Protein AF-A0A3D6C8R4-F1 (afdb_monomer)

Mean predicted aligned error: 8.33 Å

Foldseek 3Di:
DDDPPDPDDDAFQRVLQVVCCVQFVFRAQFPDTPDPVRTHHFLQSNVVRQVVVVFWAAQVVQLAWAQKKFKAHADVVRGIHIWGHRHPQKTWGQDGPVPGIDIDGCPPPDTDTIGDDPRDDIPPPDPPDDVVVVVVVVD

Structure (mmCIF, N/CA/C/O backbone):
data_AF-A0A3D6C8R4-F1
#
_entry.id   AF-A0A3D6C8R4-F1
#
loop_
_atom_site.group_PDB
_atom_site.id
_atom_site.type_symbol
_atom_site.label_atom_id
_atom_site.label_alt_id
_atom_site.label_comp_id
_atom_site.label_asym_id
_atom_site.label_entity_id
_atom_site.label_seq_id
_atom_site.pdbx_PDB_ins_code
_atom_site.Cartn_x
_atom_site.Cartn_y
_atom_site.Cartn_z
_atom_site.occupancy
_atom_site.B_iso_or_equiv
_atom_site.auth_seq_id
_atom_site.auth_comp_id
_atom_site.auth_asym_id
_atom_site.auth_atom_id
_atom_site.pdbx_PDB_model_num
ATOM 1 N N . MET A 1 1 ? 15.156 -4.797 -2.260 1.00 52.88 1 MET A N 1
ATOM 2 C CA . MET A 1 1 ? 15.232 -3.922 -1.095 1.00 52.88 1 MET A CA 1
ATOM 3 C C . MET A 1 1 ? 16.229 -4.557 -0.165 1.00 52.88 1 MET A C 1
ATOM 5 O O . MET A 1 1 ? 15.874 -5.504 0.525 1.00 52.88 1 MET A O 1
ATOM 9 N N . ASN A 1 2 ? 17.493 -4.155 -0.255 1.00 38.50 2 ASN A N 1
ATOM 10 C CA . ASN A 1 2 ? 18.525 -4.715 0.607 1.00 38.50 2 ASN A CA 1
ATOM 11 C C . ASN A 1 2 ? 19.492 -3.607 1.023 1.00 38.50 2 A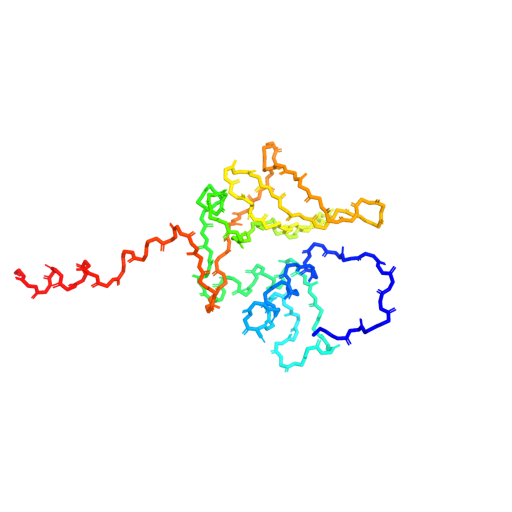SN A C 1
ATOM 13 O O . ASN A 1 2 ? 20.519 -3.397 0.385 1.00 38.50 2 ASN A O 1
ATOM 17 N N . ASP A 1 3 ? 19.114 -2.880 2.071 1.00 45.94 3 ASP A N 1
ATOM 18 C CA . ASP A 1 3 ? 20.048 -2.093 2.867 1.00 45.94 3 ASP A CA 1
ATOM 19 C C . ASP A 1 3 ? 20.123 -2.739 4.254 1.00 45.94 3 ASP A C 1
ATOM 21 O O . ASP A 1 3 ? 19.230 -2.589 5.088 1.00 45.94 3 ASP A O 1
ATOM 25 N N . THR A 1 4 ? 21.179 -3.520 4.479 1.00 41.59 4 THR A N 1
ATOM 26 C CA . THR A 1 4 ? 21.442 -4.208 5.749 1.00 41.59 4 THR A CA 1
ATOM 27 C C . THR A 1 4 ? 21.950 -3.264 6.847 1.00 41.59 4 THR A C 1
ATOM 29 O O . THR A 1 4 ? 22.171 -3.719 7.966 1.00 41.59 4 THR A O 1
ATOM 32 N N . ASN A 1 5 ? 22.141 -1.970 6.553 1.00 40.88 5 ASN A N 1
ATOM 33 C CA . ASN A 1 5 ? 22.672 -0.951 7.466 1.00 40.88 5 ASN A CA 1
ATOM 34 C C . ASN A 1 5 ? 21.671 0.178 7.791 1.00 40.88 5 ASN A C 1
ATOM 36 O O . ASN A 1 5 ? 22.047 1.159 8.443 1.00 40.88 5 ASN A O 1
ATOM 40 N N . TRP A 1 6 ? 20.402 0.067 7.385 1.00 44.69 6 TRP A N 1
ATOM 41 C CA . TRP A 1 6 ? 19.432 1.151 7.557 1.00 44.69 6 TRP A CA 1
ATOM 42 C C . TRP A 1 6 ? 18.861 1.234 8.986 1.00 44.69 6 TRP A C 1
ATOM 44 O O . TRP A 1 6 ? 18.121 0.365 9.442 1.00 44.69 6 TRP A O 1
ATOM 54 N N . GLN A 1 7 ? 19.180 2.322 9.699 1.00 42.25 7 GLN A N 1
ATOM 55 C CA . GLN A 1 7 ? 18.864 2.545 11.126 1.00 42.25 7 GLN A CA 1
ATOM 56 C C . GLN A 1 7 ? 17.573 3.376 11.376 1.00 42.25 7 GLN A C 1
ATOM 58 O O . GLN A 1 7 ? 17.429 4.028 12.415 1.00 42.25 7 GLN A O 1
ATOM 63 N N . GLY A 1 8 ? 16.611 3.315 10.441 1.00 48.03 8 GLY A N 1
ATOM 64 C CA . GLY A 1 8 ? 15.189 3.688 10.602 1.00 48.03 8 GLY A CA 1
ATOM 65 C C . GLY A 1 8 ? 14.773 5.127 10.228 1.00 48.03 8 GLY A C 1
ATOM 66 O O . GLY A 1 8 ? 15.631 5.999 10.110 1.00 48.03 8 GLY A O 1
ATOM 67 N N . PRO A 1 9 ? 13.455 5.438 10.136 1.00 56.38 9 PRO A N 1
ATOM 68 C CA . PRO A 1 9 ? 12.293 4.551 10.019 1.00 56.38 9 PRO A CA 1
ATOM 69 C C . PRO A 1 9 ? 11.853 4.378 8.558 1.00 56.38 9 PRO A C 1
ATOM 71 O O . PRO A 1 9 ? 12.090 5.242 7.725 1.00 56.38 9 PRO A O 1
ATOM 74 N N . TRP A 1 10 ? 11.138 3.296 8.292 1.00 58.94 10 TRP A N 1
ATOM 75 C CA . TRP A 1 10 ? 10.351 3.117 7.080 1.00 58.94 10 TRP A CA 1
ATOM 76 C C . TRP A 1 10 ? 9.423 4.312 6.850 1.00 58.94 10 TRP A C 1
ATOM 78 O O . TRP A 1 10 ? 8.700 4.708 7.776 1.00 58.94 10 TRP A O 1
ATOM 88 N N . ASP A 1 11 ? 9.390 4.859 5.638 1.00 76.69 11 ASP A N 1
ATOM 89 C CA . ASP A 1 11 ? 8.210 5.595 5.202 1.00 76.69 11 ASP A CA 1
ATOM 90 C C . ASP A 1 11 ? 7.068 4.618 4.840 1.00 76.69 11 ASP A C 1
ATOM 92 O O . ASP A 1 11 ? 7.263 3.408 4.687 1.00 76.69 11 ASP A O 1
ATOM 96 N N . CYS A 1 12 ? 5.829 5.113 4.778 1.00 87.31 12 CYS A N 1
ATOM 97 C CA . CYS A 1 12 ? 4.664 4.254 4.549 1.00 87.31 12 CYS A CA 1
ATOM 98 C C . CYS A 1 12 ? 4.716 3.484 3.214 1.00 87.31 12 CYS A C 1
ATOM 100 O O . CYS A 1 12 ? 4.246 2.348 3.152 1.00 87.31 12 CYS A O 1
ATOM 102 N N . ALA A 1 13 ? 5.310 4.067 2.167 1.00 90.06 13 ALA A N 1
ATOM 103 C CA . ALA A 1 13 ? 5.413 3.433 0.857 1.00 90.06 13 ALA A CA 1
ATOM 104 C C . ALA A 1 13 ? 6.531 2.387 0.833 1.00 90.06 13 ALA A C 1
ATOM 106 O O . ALA A 1 13 ? 6.355 1.321 0.237 1.00 90.06 13 ALA A O 1
ATOM 107 N N . GLU A 1 14 ? 7.647 2.652 1.506 1.00 88.44 14 GLU A N 1
ATOM 108 C CA . GLU A 1 14 ? 8.735 1.691 1.681 1.00 88.44 14 GLU A CA 1
ATOM 109 C C . GLU A 1 14 ? 8.254 0.449 2.427 1.00 88.44 14 GLU A C 1
ATOM 111 O O . GLU A 1 14 ? 8.501 -0.664 1.959 1.00 88.44 14 GLU A O 1
ATOM 116 N N . LEU A 1 15 ? 7.516 0.620 3.535 1.00 89.69 15 LEU A N 1
ATOM 117 C CA . LEU A 1 15 ? 6.989 -0.516 4.300 1.00 89.69 15 LEU A CA 1
ATOM 118 C C . LEU A 1 15 ? 6.065 -1.368 3.432 1.00 89.69 15 LEU A C 1
ATOM 120 O O . LEU A 1 15 ? 6.213 -2.588 3.389 1.00 89.69 15 LEU A O 1
ATOM 124 N N . ALA A 1 16 ? 5.138 -0.728 2.717 1.00 93.94 16 ALA A N 1
ATOM 125 C CA . ALA A 1 16 ? 4.206 -1.429 1.845 1.00 93.94 16 ALA A CA 1
ATOM 126 C C . ALA A 1 16 ? 4.942 -2.223 0.752 1.00 93.94 16 ALA A C 1
ATOM 128 O O . ALA A 1 16 ? 4.681 -3.409 0.555 1.00 93.94 16 ALA A O 1
ATOM 129 N N . SER A 1 17 ? 5.904 -1.591 0.078 1.00 93.56 17 SER A N 1
ATOM 130 C CA . SER A 1 17 ? 6.654 -2.211 -1.024 1.00 93.56 17 SER A CA 1
ATOM 131 C C . SER A 1 17 ? 7.551 -3.348 -0.537 1.00 93.56 17 SER A C 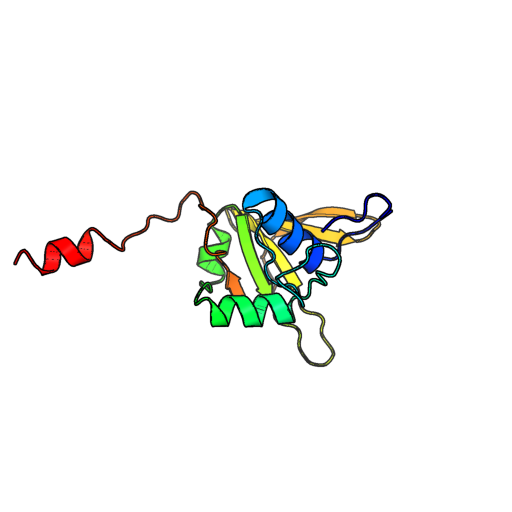1
ATOM 133 O O . SER A 1 17 ? 7.685 -4.368 -1.212 1.00 93.56 17 SER A O 1
ATOM 135 N N . TRP A 1 18 ? 8.130 -3.220 0.659 1.00 90.81 18 TRP A N 1
ATOM 136 C CA . TRP A 1 18 ? 8.897 -4.307 1.257 1.00 90.81 18 TRP A CA 1
ATOM 137 C C . TRP A 1 18 ? 8.026 -5.479 1.665 1.00 90.81 18 TRP A C 1
ATOM 139 O O . TRP A 1 18 ? 8.412 -6.609 1.389 1.00 90.81 18 TRP A O 1
ATOM 149 N N . LEU A 1 19 ? 6.848 -5.241 2.248 1.00 92.81 19 LEU A N 1
ATOM 150 C CA . LEU A 1 19 ? 5.908 -6.321 2.553 1.00 92.81 19 LEU A CA 1
ATOM 151 C C . LEU A 1 19 ? 5.507 -7.084 1.283 1.00 92.81 19 LEU A C 1
ATOM 153 O O . LEU A 1 19 ? 5.515 -8.316 1.292 1.00 92.81 19 LEU A O 1
ATOM 157 N N . VAL A 1 20 ? 5.244 -6.382 0.172 1.00 94.69 20 VAL A N 1
ATOM 158 C CA . VAL A 1 20 ? 5.010 -7.030 -1.132 1.00 94.69 20 VAL A CA 1
ATOM 159 C C . VAL A 1 20 ? 6.211 -7.868 -1.559 1.00 94.69 20 VAL A C 1
ATOM 161 O O . VAL A 1 20 ? 6.040 -9.039 -1.907 1.00 94.69 20 VAL A O 1
ATOM 164 N N . TYR A 1 21 ? 7.420 -7.307 -1.495 1.00 92.62 21 TYR A N 1
ATOM 165 C CA . TYR A 1 21 ? 8.635 -8.013 -1.892 1.00 92.62 21 TYR A CA 1
ATOM 166 C C . TYR A 1 21 ? 8.894 -9.255 -1.029 1.00 92.62 21 TYR A C 1
ATOM 168 O O . TYR A 1 21 ? 9.223 -10.308 -1.566 1.00 92.62 21 TYR A O 1
ATOM 176 N N . GLN A 1 22 ? 8.694 -9.176 0.290 1.00 91.56 22 GLN A N 1
ATOM 177 C CA . GLN A 1 22 ? 8.826 -10.331 1.186 1.00 91.56 22 GLN A CA 1
ATOM 178 C C . GLN A 1 22 ? 7.774 -11.409 0.901 1.00 91.56 22 GLN A C 1
ATOM 180 O O . GLN A 1 22 ? 8.067 -12.594 1.015 1.00 91.56 22 GLN A O 1
ATOM 185 N N . THR A 1 23 ? 6.561 -11.006 0.519 1.00 89.88 23 THR A N 1
ATOM 186 C CA . THR A 1 23 ? 5.444 -11.938 0.298 1.00 89.88 23 THR A CA 1
ATOM 187 C C . THR A 1 23 ? 5.506 -12.619 -1.069 1.00 89.88 23 THR A C 1
ATOM 189 O O . THR A 1 23 ? 5.093 -13.766 -1.202 1.00 89.88 23 THR A O 1
ATOM 192 N N . SER A 1 24 ? 5.999 -11.921 -2.095 1.00 91.12 24 SER A N 1
ATOM 193 C CA . SER A 1 24 ? 5.852 -12.346 -3.498 1.00 91.12 24 SER A CA 1
ATOM 194 C C . SER A 1 24 ? 7.132 -12.290 -4.335 1.00 91.12 24 SER A C 1
ATOM 196 O O . SER A 1 24 ? 7.149 -12.785 -5.458 1.00 91.12 24 SER A O 1
ATOM 198 N N . GLY A 1 25 ? 8.197 -11.654 -3.841 1.00 90.56 25 GLY A N 1
ATOM 199 C CA . GLY A 1 25 ? 9.391 -11.336 -4.631 1.00 90.56 25 GLY A CA 1
ATOM 200 C C . GLY A 1 25 ? 9.212 -10.177 -5.620 1.00 90.56 25 GLY A C 1
ATOM 201 O O . GLY A 1 25 ? 10.173 -9.800 -6.290 1.00 90.56 25 GLY A O 1
ATOM 202 N N . LEU A 1 26 ? 8.017 -9.582 -5.714 1.00 91.31 26 LEU A N 1
ATOM 203 C CA . LEU A 1 26 ? 7.727 -8.496 -6.650 1.00 91.31 26 LEU A CA 1
ATOM 204 C C . LEU A 1 26 ? 8.199 -7.138 -6.119 1.00 91.31 26 LEU A C 1
ATOM 206 O O . LEU A 1 26 ? 8.064 -6.822 -4.937 1.00 91.31 26 LEU A O 1
ATOM 210 N N . LEU A 1 27 ? 8.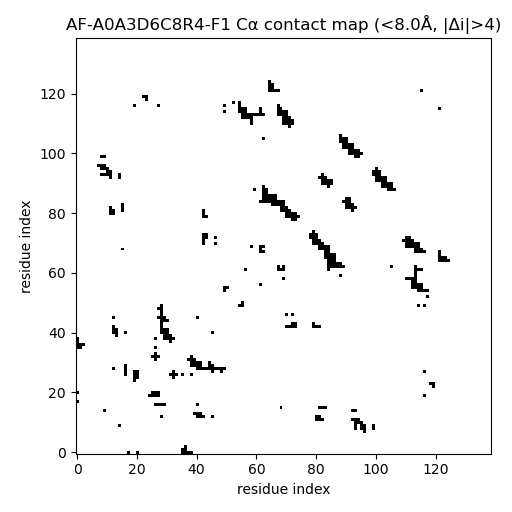707 -6.299 -7.021 1.00 92.81 27 LEU A N 1
ATOM 211 C CA . LEU A 1 27 ? 8.939 -4.878 -6.767 1.00 92.81 27 LEU A CA 1
ATOM 212 C C . LEU A 1 27 ? 7.717 -4.091 -7.242 1.00 92.81 27 LEU A C 1
ATOM 214 O O . LEU A 1 27 ? 7.518 -3.889 -8.442 1.00 92.81 27 LEU A O 1
ATOM 218 N N . TYR A 1 28 ? 6.880 -3.691 -6.289 1.00 95.25 28 TYR A N 1
ATOM 219 C CA . TYR A 1 28 ? 5.613 -3.019 -6.550 1.00 95.25 28 TYR A CA 1
ATOM 220 C C . TYR A 1 28 ? 5.588 -1.634 -5.914 1.00 95.25 28 TYR A C 1
ATOM 222 O O . TYR A 1 28 ? 5.995 -1.462 -4.767 1.00 95.25 28 TYR A O 1
ATOM 230 N N . GLY A 1 29 ? 5.105 -0.645 -6.663 1.00 94.50 29 GLY A N 1
ATOM 231 C CA . GLY A 1 29 ? 5.021 0.737 -6.210 1.00 94.50 29 GLY A CA 1
ATOM 232 C C . GLY A 1 29 ? 6.3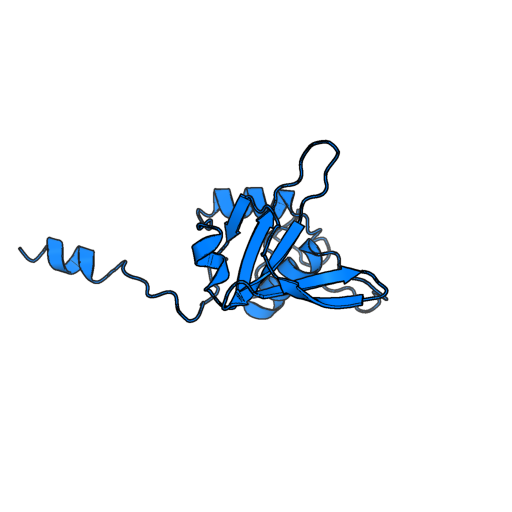78 1.425 -6.044 1.00 94.50 29 GLY A C 1
ATOM 233 O O . GLY A 1 29 ? 6.520 2.357 -5.247 1.00 94.50 29 GLY A O 1
ATOM 234 N N . THR A 1 30 ? 7.365 0.979 -6.822 1.00 93.00 30 THR A N 1
ATOM 235 C CA . THR A 1 30 ? 8.740 1.486 -6.838 1.00 93.00 30 THR A CA 1
ATOM 236 C C . THR A 1 30 ? 9.087 2.118 -8.188 1.00 93.00 30 THR A C 1
ATOM 238 O O . THR A 1 30 ? 8.493 1.787 -9.216 1.00 93.00 30 THR A O 1
ATOM 241 N N . ARG A 1 31 ? 10.069 3.031 -8.207 1.00 84.81 31 ARG A N 1
ATOM 242 C CA . ARG A 1 31 ? 10.530 3.712 -9.434 1.00 84.81 31 ARG A CA 1
ATOM 243 C C . ARG A 1 31 ? 11.083 2.741 -10.479 1.00 84.81 31 ARG A C 1
ATOM 245 O O . ARG A 1 31 ? 10.787 2.878 -11.660 1.00 84.81 31 ARG A O 1
ATOM 252 N N . THR A 1 32 ? 11.904 1.791 -10.039 1.00 81.81 32 THR A N 1
ATOM 253 C CA . THR A 1 32 ? 12.394 0.673 -10.853 1.00 81.81 32 THR A CA 1
ATOM 254 C C . THR A 1 32 ? 11.819 -0.629 -10.325 1.00 81.81 32 THR A C 1
ATOM 256 O O . THR A 1 32 ? 11.620 -0.784 -9.116 1.00 81.81 32 THR A O 1
ATOM 259 N N . ARG A 1 33 ? 11.544 -1.551 -11.247 1.00 77.12 33 ARG A N 1
ATOM 260 C CA . ARG A 1 33 ? 10.939 -2.860 -10.978 1.00 77.12 33 ARG A CA 1
ATOM 261 C C . ARG A 1 33 ? 11.900 -4.022 -11.245 1.00 77.12 33 ARG A C 1
ATOM 263 O O . ARG A 1 33 ? 11.524 -5.171 -11.063 1.00 77.12 33 ARG A O 1
ATOM 270 N N . GLU A 1 34 ? 13.124 -3.722 -11.674 1.00 75.25 34 GLU A N 1
ATOM 271 C CA . GLU A 1 34 ? 14.087 -4.714 -12.171 1.00 75.25 34 GLU A CA 1
ATOM 272 C C . GLU A 1 34 ? 15.197 -5.008 -11.159 1.00 75.25 34 GLU A C 1
ATOM 274 O O . GLU A 1 34 ? 15.644 -6.145 -11.039 1.00 75.25 34 GLU A O 1
ATOM 279 N N . ASP A 1 35 ? 15.631 -3.994 -10.400 1.00 74.69 35 ASP A N 1
ATOM 280 C CA . ASP A 1 35 ? 16.698 -4.136 -9.411 1.00 74.69 35 ASP A CA 1
ATOM 281 C C . ASP A 1 35 ? 16.256 -3.614 -8.047 1.00 74.69 35 ASP A C 1
ATOM 283 O O . ASP A 1 35 ? 15.969 -2.434 -7.828 1.00 74.69 35 ASP A O 1
ATOM 287 N N . ASN A 1 36 ? 16.259 -4.536 -7.095 1.00 69.62 36 ASN A N 1
ATOM 288 C CA . ASN A 1 36 ? 15.781 -4.324 -5.748 1.00 69.62 36 ASN A CA 1
ATOM 289 C C . ASN A 1 36 ? 16.670 -3.340 -4.948 1.00 69.62 36 ASN A C 1
ATOM 291 O O . ASN A 1 36 ? 16.216 -2.840 -3.915 1.00 69.62 36 ASN A O 1
ATOM 295 N N . ARG A 1 37 ? 17.908 -3.081 -5.395 1.00 71.06 37 ARG A N 1
ATOM 296 C CA . ARG A 1 37 ? 18.882 -2.175 -4.756 1.00 71.06 37 ARG A CA 1
ATOM 297 C C . ARG A 1 37 ? 18.612 -0.708 -5.065 1.00 71.06 37 ARG A C 1
ATOM 299 O O . ARG A 1 37 ? 19.004 0.156 -4.293 1.00 71.06 37 ARG A O 1
ATOM 306 N N . PHE A 1 38 ? 17.930 -0.442 -6.177 1.00 70.56 38 PHE A N 1
ATOM 307 C CA . PHE A 1 38 ? 17.589 0.907 -6.635 1.00 70.56 38 PHE A CA 1
ATOM 308 C C . PHE A 1 38 ? 16.085 1.202 -6.514 1.00 70.56 38 PHE A C 1
ATOM 310 O O . PHE A 1 38 ? 15.605 2.227 -6.998 1.00 70.56 38 PHE A O 1
ATOM 317 N N . ALA A 1 39 ? 15.331 0.293 -5.892 1.00 76.62 39 ALA A N 1
ATOM 318 C CA . ALA A 1 39 ? 13.889 0.381 -5.743 1.00 76.62 39 ALA A CA 1
ATOM 319 C C . ALA A 1 39 ? 13.497 1.463 -4.719 1.00 76.62 39 ALA A C 1
ATOM 321 O O . ALA A 1 39 ? 13.483 1.218 -3.517 1.00 76.62 39 ALA A O 1
ATOM 322 N N . ASP A 1 40 ? 13.170 2.650 -5.228 1.00 84.12 40 ASP A N 1
ATOM 323 C CA . ASP A 1 40 ? 12.655 3.801 -4.474 1.00 84.12 40 ASP A CA 1
ATOM 324 C C . ASP A 1 40 ? 11.118 3.775 -4.452 1.00 84.12 40 ASP A C 1
ATOM 326 O O . ASP A 1 40 ? 10.489 3.829 -5.516 1.00 84.12 40 ASP A O 1
ATOM 330 N N . ALA A 1 41 ? 10.516 3.637 -3.268 1.00 89.19 41 ALA A N 1
ATOM 331 C CA . ALA A 1 41 ? 9.075 3.483 -3.096 1.00 89.19 41 ALA A CA 1
ATOM 332 C C . ALA A 1 41 ? 8.374 4.834 -2.920 1.00 89.19 41 ALA A C 1
ATOM 334 O O . ALA A 1 41 ? 8.790 5.682 -2.141 1.00 89.19 41 ALA A O 1
ATOM 335 N N . PHE A 1 42 ? 7.250 5.030 -3.610 1.00 91.38 42 PHE A N 1
ATOM 336 C CA . PHE A 1 42 ? 6.471 6.262 -3.483 1.00 91.38 42 PHE A CA 1
ATOM 337 C C . PHE A 1 42 ? 4.996 5.994 -3.751 1.00 91.38 42 PHE A C 1
ATOM 339 O O . PHE A 1 42 ? 4.633 5.260 -4.668 1.00 91.38 42 PHE A O 1
ATOM 346 N N . THR A 1 43 ? 4.116 6.655 -3.002 1.00 92.12 43 THR A N 1
ATOM 347 C CA . THR A 1 43 ? 2.659 6.515 -3.175 1.00 92.12 43 THR A CA 1
ATOM 348 C C . THR A 1 43 ? 2.178 6.906 -4.578 1.00 92.12 43 THR A C 1
ATOM 350 O O . THR A 1 43 ? 1.188 6.362 -5.058 1.00 92.12 43 THR A O 1
ATOM 353 N N . GLY A 1 44 ? 2.885 7.794 -5.285 1.00 94.38 44 GLY A N 1
ATOM 354 C CA . GLY A 1 44 ? 2.600 8.070 -6.697 1.00 94.38 44 GLY A CA 1
ATOM 355 C C . GLY A 1 44 ? 2.928 6.896 -7.627 1.00 94.38 44 GLY A C 1
ATOM 356 O O . GLY A 1 44 ? 2.160 6.629 -8.548 1.00 94.38 44 GLY A O 1
ATOM 357 N N . TYR A 1 45 ? 4.015 6.160 -7.368 1.00 96.06 45 TYR A N 1
ATOM 358 C CA . TYR A 1 45 ? 4.360 4.956 -8.135 1.00 96.06 45 TYR A CA 1
ATOM 359 C C . TYR A 1 45 ? 3.390 3.812 -7.838 1.00 96.06 45 TYR A C 1
ATOM 361 O O . TYR A 1 45 ? 2.950 3.143 -8.768 1.00 96.06 45 TYR A O 1
ATOM 369 N N . TRP A 1 46 ? 2.984 3.647 -6.575 1.00 97.12 46 TRP A N 1
ATOM 370 C CA . TRP A 1 46 ? 1.910 2.726 -6.186 1.00 97.12 46 TRP A CA 1
ATOM 371 C C . TRP A 1 46 ? 0.606 3.009 -6.930 1.00 97.12 46 TRP A C 1
ATOM 373 O O . TRP A 1 46 ? 0.017 2.096 -7.501 1.00 97.12 46 TRP A O 1
ATOM 383 N N . ALA A 1 47 ? 0.173 4.272 -6.955 1.00 97.44 47 ALA A N 1
ATOM 384 C CA . ALA A 1 47 ? -1.052 4.660 -7.642 1.00 97.44 47 ALA A CA 1
ATOM 385 C C . ALA A 1 47 ? -0.981 4.380 -9.150 1.00 97.44 47 ALA A C 1
ATOM 387 O O . ALA A 1 47 ? -1.904 3.790 -9.703 1.00 97.44 47 ALA A O 1
ATOM 388 N N . ALA A 1 48 ? 0.120 4.768 -9.802 1.00 96.88 48 ALA A N 1
ATOM 389 C CA . ALA A 1 48 ? 0.307 4.545 -11.233 1.00 96.88 48 ALA A CA 1
ATOM 390 C C . ALA A 1 48 ? 0.364 3.051 -11.582 1.00 96.88 48 ALA A C 1
ATOM 392 O O . ALA A 1 48 ? -0.236 2.624 -12.565 1.00 96.88 48 ALA A O 1
ATOM 393 N N . GLN A 1 49 ? 1.059 2.248 -10.772 1.00 97.00 49 GLN A N 1
ATOM 394 C CA . GLN A 1 49 ? 1.166 0.812 -11.003 1.00 97.00 49 GLN A CA 1
ATOM 395 C C . GLN A 1 49 ? -0.164 0.091 -10.771 1.00 97.00 49 GLN A C 1
ATOM 397 O O . GLN A 1 49 ? -0.572 -0.681 -11.627 1.00 97.00 49 GLN A O 1
ATOM 402 N N . ALA A 1 50 ? -0.887 0.402 -9.692 1.00 97.75 50 ALA A N 1
ATOM 403 C CA . ALA A 1 50 ? -2.197 -0.198 -9.438 1.00 97.75 50 ALA A CA 1
ATOM 404 C C . ALA A 1 50 ? -3.217 0.099 -10.541 1.00 97.75 50 ALA A C 1
ATOM 406 O O . ALA A 1 50 ? -4.026 -0.762 -10.873 1.00 97.75 50 ALA A O 1
ATOM 407 N N . GLN A 1 51 ? -3.157 1.292 -11.132 1.00 97.19 51 GLN A N 1
ATOM 408 C CA . GLN A 1 51 ? -3.977 1.637 -12.291 1.00 97.19 51 GLN A CA 1
ATOM 409 C C . GLN A 1 51 ? -3.564 0.855 -13.539 1.00 97.19 51 GLN A C 1
ATOM 411 O O . GLN A 1 51 ? -4.427 0.331 -14.235 1.00 97.19 51 GLN A O 1
ATOM 416 N N . TRP A 1 52 ? -2.260 0.761 -13.813 1.00 97.00 52 TRP A N 1
ATOM 417 C CA . TRP A 1 52 ? -1.735 -0.001 -14.949 1.00 97.00 52 TRP A CA 1
ATOM 418 C C . TRP A 1 52 ? -2.123 -1.483 -14.875 1.00 97.00 52 TRP A C 1
ATOM 420 O O . TRP A 1 52 ? -2.517 -2.071 -15.878 1.00 97.00 52 TRP A O 1
ATOM 430 N N . ASP A 1 53 ? -2.047 -2.063 -13.680 1.00 96.38 53 ASP A N 1
ATOM 431 C CA . ASP A 1 53 ? -2.300 -3.483 -13.438 1.00 96.38 53 ASP A CA 1
ATOM 432 C C . ASP A 1 53 ? -3.797 -3.799 -13.222 1.00 96.38 53 ASP A C 1
ATOM 434 O O . ASP A 1 53 ? -4.146 -4.948 -12.957 1.00 96.38 53 ASP A O 1
ATOM 438 N N . ASN A 1 54 ? -4.688 -2.798 -13.315 1.00 97.06 54 ASN A N 1
ATOM 439 C CA . ASN A 1 54 ? -6.118 -2.903 -12.991 1.00 97.06 54 ASN A CA 1
ATOM 440 C C . ASN A 1 54 ? -6.378 -3.558 -11.614 1.00 97.06 54 ASN A C 1
ATOM 442 O O . ASN A 1 54 ? -7.248 -4.411 -11.452 1.00 97.06 54 ASN A O 1
ATOM 446 N N . ALA A 1 55 ? -5.579 -3.164 -10.622 1.00 97.44 55 ALA A N 1
ATOM 447 C CA . ALA A 1 55 ? -5.503 -3.775 -9.294 1.00 97.44 55 ALA A CA 1
ATOM 448 C C . ALA A 1 55 ? -6.253 -2.981 -8.206 1.00 97.44 55 ALA A C 1
ATOM 450 O O . ALA A 1 55 ? -6.090 -3.245 -7.011 1.00 97.44 55 ALA A O 1
ATOM 451 N N . THR A 1 56 ? -7.016 -1.958 -8.595 1.00 98.25 56 THR A N 1
ATOM 452 C CA . THR A 1 56 ? -7.732 -1.075 -7.668 1.00 98.25 56 THR A CA 1
ATOM 453 C C . THR A 1 56 ? -9.091 -1.642 -7.273 1.00 98.25 56 THR A C 1
ATOM 455 O O . THR A 1 56 ? -9.809 -2.159 -8.125 1.00 98.25 56 THR A O 1
ATOM 458 N N . VAL A 1 57 ? -9.465 -1.465 -6.009 1.00 97.19 57 VAL A N 1
ATOM 459 C CA . VAL A 1 57 ? -10.787 -1.795 -5.450 1.00 97.19 57 VAL A CA 1
ATOM 460 C C . VAL A 1 57 ? -11.307 -0.626 -4.607 1.00 97.19 57 VAL A C 1
ATOM 462 O O . VAL A 1 57 ? -10.551 0.308 -4.312 1.00 97.19 57 VAL A O 1
ATOM 465 N N . ASP A 1 58 ? -12.571 -0.675 -4.193 1.00 97.25 58 ASP A N 1
ATOM 466 C CA . ASP A 1 58 ? -13.141 0.331 -3.294 1.00 97.25 58 ASP A CA 1
ATOM 467 C C . ASP A 1 58 ? -12.460 0.300 -1.914 1.00 97.25 58 ASP A C 1
ATOM 469 O O . ASP A 1 58 ? -11.923 -0.721 -1.467 1.00 97.25 58 ASP A O 1
ATOM 473 N N . VAL A 1 59 ? -12.431 1.453 -1.236 1.00 97.31 59 VAL A N 1
ATOM 474 C CA . VAL A 1 59 ? -11.775 1.581 0.079 1.00 97.31 59 VAL A CA 1
ATOM 475 C C . VAL A 1 59 ? -12.481 0.704 1.107 1.00 97.31 59 VAL A C 1
ATOM 477 O O . VAL A 1 59 ? -11.820 0.060 1.920 1.00 97.31 59 VAL A O 1
ATOM 480 N N . GLU A 1 60 ? -13.809 0.673 1.055 1.00 95.19 60 GLU A N 1
ATOM 481 C CA . GLU A 1 60 ? -14.676 -0.100 1.936 1.00 95.19 60 GLU A CA 1
ATOM 482 C C . GLU A 1 60 ? -14.414 -1.603 1.800 1.00 95.19 60 GLU A C 1
ATOM 484 O O . GLU A 1 60 ? -14.291 -2.288 2.815 1.00 95.19 60 GLU A O 1
ATOM 489 N N . ASP A 1 61 ? -14.233 -2.096 0.573 1.00 95.06 61 ASP A N 1
ATOM 490 C CA . ASP A 1 61 ? -13.906 -3.500 0.312 1.00 95.06 61 ASP A CA 1
ATOM 491 C C . ASP A 1 61 ? -12.504 -3.840 0.824 1.00 95.06 61 ASP A C 1
ATOM 493 O O . ASP A 1 61 ? -12.314 -4.797 1.581 1.00 95.06 61 ASP A O 1
ATOM 497 N N . ALA A 1 62 ? -11.504 -3.016 0.490 1.00 96.56 62 ALA A N 1
ATOM 498 C CA . ALA A 1 62 ? -10.141 -3.219 0.977 1.00 96.56 62 ALA A CA 1
ATOM 499 C C . ALA A 1 62 ? -10.043 -3.152 2.510 1.00 96.56 62 ALA A C 1
ATOM 501 O O . ALA A 1 62 ? -9.241 -3.870 3.110 1.00 96.56 62 ALA A O 1
ATOM 502 N N . ALA A 1 63 ? -10.880 -2.348 3.168 1.00 95.62 63 ALA A N 1
ATOM 503 C CA . ALA A 1 63 ? -10.942 -2.255 4.626 1.00 95.62 63 ALA A CA 1
ATOM 504 C C . ALA A 1 63 ? -11.357 -3.570 5.310 1.00 95.62 63 ALA A C 1
ATOM 506 O O . ALA A 1 63 ? -11.070 -3.751 6.495 1.00 95.62 63 ALA A O 1
ATOM 507 N N . GLN A 1 64 ? -12.007 -4.483 4.581 1.00 94.75 64 GLN A N 1
ATOM 508 C CA . GLN A 1 64 ? -12.399 -5.804 5.084 1.00 94.75 64 GLN A CA 1
ATOM 509 C C . GLN A 1 64 ? -11.397 -6.908 4.722 1.00 94.75 64 GLN A C 1
ATOM 511 O O . GLN A 1 64 ? -11.407 -7.974 5.334 1.00 94.75 64 GLN A O 1
ATOM 516 N N . ILE A 1 65 ? -10.509 -6.669 3.755 1.00 95.19 65 ILE A N 1
ATOM 517 C CA . ILE A 1 65 ? -9.576 -7.680 3.253 1.00 95.19 65 ILE A CA 1
ATOM 518 C C . ILE A 1 65 ? -8.246 -7.571 4.000 1.00 95.19 65 ILE A C 1
ATOM 520 O O . ILE A 1 65 ? -7.496 -6.610 3.826 1.00 95.19 65 ILE A O 1
ATOM 524 N N . LEU A 1 66 ? -7.920 -8.586 4.805 1.00 94.62 66 LEU A N 1
ATOM 525 C CA . LEU A 1 66 ? -6.640 -8.662 5.510 1.00 94.62 66 LEU A CA 1
ATOM 526 C C . LEU A 1 66 ? -5.464 -8.569 4.530 1.00 94.62 66 LEU A C 1
ATOM 528 O O . LEU A 1 66 ? -5.348 -9.363 3.596 1.00 94.62 66 LEU A O 1
ATOM 532 N N . GLY A 1 67 ? -4.575 -7.605 4.766 1.00 95.44 67 GLY A N 1
ATOM 533 C CA . GLY A 1 67 ? -3.385 -7.382 3.948 1.00 95.44 67 GLY A CA 1
ATOM 534 C C . GLY A 1 67 ? -3.607 -6.523 2.701 1.00 95.44 67 GLY A C 1
ATOM 535 O O . GLY A 1 67 ? -2.620 -6.172 2.053 1.00 95.44 67 GLY A O 1
ATOM 536 N N . ALA A 1 68 ? -4.847 -6.156 2.353 1.00 97.31 68 ALA A N 1
ATOM 537 C CA . ALA A 1 68 ? -5.093 -5.224 1.254 1.00 97.31 68 ALA A CA 1
ATOM 538 C C . ALA A 1 68 ? -4.434 -3.869 1.538 1.00 97.31 68 ALA A C 1
ATOM 540 O O . ALA A 1 68 ? -4.369 -3.424 2.685 1.00 97.31 68 ALA A O 1
ATOM 541 N N . PHE A 1 69 ? -3.955 -3.194 0.500 1.00 98.06 69 PHE A N 1
ATOM 542 C CA . PHE A 1 69 ? -3.364 -1.869 0.655 1.00 98.06 69 PHE A CA 1
ATOM 543 C C . PHE A 1 69 ? -4.423 -0.799 0.414 1.00 98.06 69 PHE A C 1
ATOM 545 O O . PHE A 1 69 ? -5.276 -0.961 -0.449 1.00 98.06 69 PHE A O 1
ATOM 552 N N . ILE A 1 70 ? -4.378 0.308 1.148 1.00 98.38 70 ILE A N 1
ATOM 553 C CA . ILE A 1 70 ? -5.337 1.409 1.003 1.00 98.38 70 ILE A CA 1
ATOM 554 C C . ILE A 1 70 ? -4.555 2.701 0.833 1.00 98.38 70 ILE A C 1
ATOM 556 O O . ILE A 1 70 ? -3.702 3.037 1.659 1.00 98.38 70 ILE A O 1
ATOM 560 N N . LEU A 1 71 ? -4.815 3.415 -0.261 1.00 98.31 71 LEU A N 1
ATOM 561 C CA . LEU A 1 71 ? -3.960 4.490 -0.738 1.00 98.31 71 LEU A CA 1
ATOM 562 C C . LEU A 1 71 ? -4.710 5.814 -0.880 1.00 98.31 71 LEU A C 1
ATOM 564 O O . LEU A 1 71 ? -5.786 5.910 -1.464 1.00 98.31 71 LEU A O 1
ATOM 568 N N . ARG A 1 72 ? -4.073 6.874 -0.382 1.00 97.31 72 ARG A N 1
ATOM 569 C CA . ARG A 1 72 ? -4.320 8.261 -0.761 1.00 97.31 72 ARG A CA 1
ATOM 570 C C . ARG A 1 72 ? -3.175 8.733 -1.648 1.00 97.31 72 ARG A C 1
ATOM 572 O O . ARG A 1 72 ? -2.013 8.746 -1.231 1.00 97.31 72 ARG A O 1
ATOM 579 N N . LYS A 1 73 ? -3.508 9.194 -2.847 1.00 95.56 73 LYS A N 1
ATOM 580 C CA . LYS A 1 73 ? -2.570 9.752 -3.815 1.00 95.56 73 LYS A CA 1
ATOM 581 C C . LYS A 1 73 ? -1.890 11.006 -3.257 1.00 95.56 73 LYS A C 1
ATOM 583 O O . LYS A 1 73 ? -2.526 11.801 -2.554 1.00 95.56 73 LYS A O 1
ATOM 588 N N . PRO A 1 74 ? -0.614 11.238 -3.604 1.00 93.50 74 PRO A N 1
ATOM 589 C CA . PRO A 1 74 ? 0.003 12.538 -3.392 1.00 93.50 74 PRO A CA 1
ATOM 590 C C . PRO A 1 74 ? -0.749 13.611 -4.194 1.00 93.50 74 PRO A C 1
ATOM 592 O O . PRO A 1 74 ? -1.213 13.367 -5.309 1.00 93.50 74 PRO A O 1
ATOM 595 N N . ARG A 1 75 ? -0.880 14.810 -3.623 1.00 90.50 75 ARG A N 1
ATOM 596 C CA . ARG A 1 75 ? -1.493 15.988 -4.263 1.00 90.50 75 ARG A CA 1
ATOM 597 C C . ARG A 1 75 ? -0.537 17.181 -4.119 1.00 90.50 75 ARG A C 1
ATOM 599 O O . ARG A 1 75 ? 0.327 17.142 -3.241 1.00 90.50 75 ARG A O 1
ATOM 606 N N . PRO A 1 76 ? -0.667 18.259 -4.913 1.00 90.19 76 PRO A N 1
ATOM 607 C CA . PRO A 1 76 ? 0.155 19.455 -4.723 1.00 90.19 76 PRO A CA 1
ATOM 608 C C . PRO A 1 76 ? 0.117 19.934 -3.261 1.00 90.19 76 PRO A C 1
ATOM 610 O O . PRO A 1 76 ? -0.955 20.148 -2.697 1.00 90.19 76 PRO A O 1
ATOM 613 N N . GLY A 1 77 ? 1.286 20.015 -2.617 1.00 85.62 77 GLY A N 1
ATOM 614 C CA . GLY A 1 77 ? 1.422 20.408 -1.207 1.00 85.62 77 GLY A CA 1
ATOM 615 C C . GLY A 1 77 ? 0.957 19.377 -0.165 1.00 85.62 77 GLY A C 1
ATOM 616 O O . GLY A 1 77 ? 1.027 19.662 1.029 1.00 85.62 77 GLY A O 1
ATOM 617 N N . LYS A 1 78 ? 0.501 18.180 -0.564 1.00 85.62 78 LYS A N 1
ATOM 618 C CA . LYS A 1 78 ? 0.068 17.111 0.353 1.00 85.62 78 LYS A CA 1
ATOM 619 C C . LYS A 1 78 ? 0.722 15.779 -0.003 1.00 85.62 78 LYS A C 1
ATOM 621 O O . LYS A 1 78 ? 0.513 15.235 -1.086 1.00 85.62 78 LYS A O 1
ATOM 626 N N . ARG A 1 79 ? 1.468 15.216 0.948 1.00 87.00 79 ARG A N 1
ATOM 627 C CA . ARG A 1 79 ? 2.038 13.870 0.812 1.00 87.00 79 ARG A CA 1
ATOM 628 C C . ARG A 1 79 ? 0.922 12.829 0.683 1.00 87.00 79 ARG A C 1
ATOM 630 O O . ARG A 1 79 ? -0.117 12.934 1.345 1.00 87.00 79 ARG A O 1
ATOM 637 N N . GLY A 1 80 ? 1.153 11.840 -0.176 1.00 92.12 80 GLY A N 1
ATOM 638 C CA . GLY A 1 80 ? 0.311 10.652 -0.234 1.00 92.12 80 GLY A CA 1
ATOM 639 C C . GLY A 1 80 ? 0.472 9.814 1.030 1.00 92.12 80 GLY A C 1
ATOM 640 O O . GLY A 1 80 ? 1.352 10.075 1.852 1.00 92.12 80 GLY A O 1
ATOM 641 N N . HIS A 1 81 ? -0.406 8.836 1.194 1.00 94.88 81 HIS A N 1
ATOM 642 C CA . HIS A 1 81 ? -0.380 7.921 2.331 1.00 94.88 81 HIS A CA 1
ATOM 643 C C . HIS A 1 81 ? -0.837 6.544 1.880 1.00 94.88 81 HIS A C 1
ATOM 645 O O . HIS A 1 81 ? -1.788 6.454 1.110 1.00 94.88 81 HIS A O 1
ATOM 651 N N . ILE A 1 82 ? -0.177 5.492 2.343 1.00 96.44 82 ILE 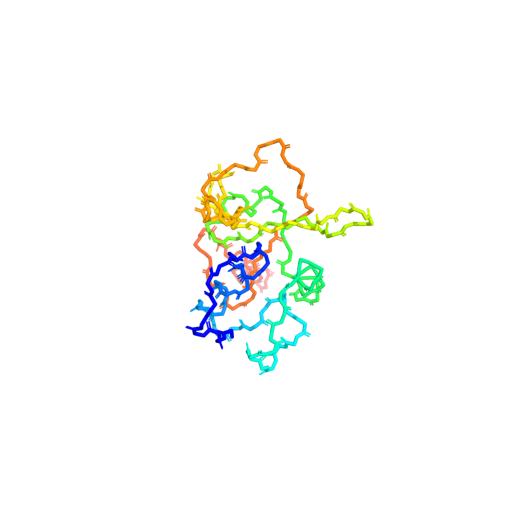A N 1
ATOM 652 C CA . ILE A 1 82 ? -0.583 4.110 2.085 1.00 96.44 82 ILE A CA 1
ATOM 653 C C . ILE A 1 82 ? -0.542 3.333 3.394 1.00 96.44 82 ILE A C 1
ATOM 655 O O . ILE A 1 82 ? 0.357 3.527 4.211 1.00 96.44 82 ILE A O 1
ATOM 659 N N . VAL A 1 83 ? -1.546 2.492 3.601 1.00 96.69 83 VAL A N 1
ATOM 660 C CA . VAL A 1 83 ? -1.697 1.657 4.795 1.00 96.69 83 VAL A CA 1
ATOM 661 C C . VAL A 1 83 ? -2.034 0.236 4.390 1.00 96.69 83 VAL A C 1
ATOM 663 O O . VAL A 1 83 ? -2.496 0.008 3.272 1.00 96.69 83 VAL A O 1
ATOM 666 N N . ILE A 1 84 ? -1.821 -0.704 5.303 1.00 96.88 84 ILE A N 1
ATOM 667 C CA . ILE A 1 84 ? -2.213 -2.098 5.135 1.00 96.88 84 ILE A CA 1
ATOM 668 C C . ILE A 1 84 ? -3.464 -2.333 5.975 1.00 96.88 84 ILE A C 1
ATOM 670 O O . ILE A 1 84 ? -3.496 -1.971 7.148 1.00 96.88 84 ILE A O 1
ATOM 674 N N . SER A 1 85 ? -4.493 -2.928 5.393 1.00 96.88 85 SER A N 1
ATOM 675 C CA . SER A 1 85 ? -5.704 -3.322 6.101 1.00 96.88 85 SER A CA 1
ATOM 676 C C . SER A 1 85 ? -5.405 -4.454 7.084 1.00 96.88 85 SER A C 1
ATOM 678 O O . SER A 1 85 ? -4.792 -5.467 6.732 1.00 96.88 85 SER A O 1
ATOM 680 N N . HIS A 1 86 ? -5.854 -4.279 8.324 1.00 93.25 86 HIS A N 1
ATOM 681 C CA . HIS A 1 86 ? -5.870 -5.314 9.357 1.00 93.25 86 HIS A CA 1
ATOM 682 C C . HIS A 1 86 ? -7.280 -5.910 9.539 1.00 93.25 86 HIS A C 1
ATOM 684 O O . HIS A 1 86 ? -7.536 -6.587 10.530 1.00 93.25 86 HIS A O 1
ATOM 690 N N . GLY A 1 87 ? -8.178 -5.691 8.569 1.00 90.38 87 GLY A N 1
ATOM 691 C CA . GLY A 1 87 ? -9.581 -6.100 8.645 1.00 90.38 87 GLY A CA 1
ATOM 692 C C . GLY A 1 87 ? -10.419 -5.164 9.518 1.00 90.38 87 GLY A C 1
ATOM 693 O O . GLY A 1 87 ? -9.887 -4.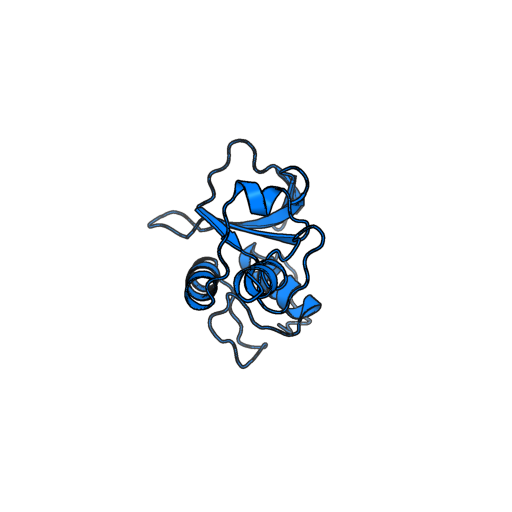375 10.300 1.00 90.38 87 GLY A O 1
ATOM 694 N N . GLU A 1 88 ? -11.742 -5.228 9.349 1.00 90.50 88 GLU A N 1
ATOM 695 C CA . GLU A 1 88 ? -12.729 -4.476 10.145 1.00 90.50 88 GLU A CA 1
ATOM 696 C C . GLU A 1 88 ? -12.456 -2.953 10.211 1.00 90.50 88 GLU A C 1
ATOM 698 O O . GLU A 1 88 ? -12.788 -2.276 11.185 1.00 90.50 88 GLU A O 1
ATOM 703 N N . GLY A 1 89 ? -11.827 -2.382 9.175 1.00 91.12 89 GLY A N 1
ATOM 704 C CA . GLY A 1 89 ? -11.454 -0.960 9.134 1.00 91.12 89 GLY A CA 1
ATOM 705 C C . GLY A 1 89 ? -10.234 -0.567 9.982 1.00 91.12 89 GLY A C 1
ATOM 706 O O . GLY A 1 89 ? -9.914 0.626 10.081 1.00 91.12 89 GLY A O 1
ATOM 707 N N . GLY A 1 90 ? -9.542 -1.540 10.580 1.00 95.50 90 GLY A N 1
ATOM 708 C CA . GLY A 1 90 ? -8.239 -1.369 11.218 1.00 95.50 90 GLY A CA 1
ATOM 709 C C . GLY A 1 90 ? -7.099 -1.311 10.199 1.00 95.50 90 GLY A C 1
ATOM 710 O O . GLY A 1 90 ? -7.184 -1.867 9.103 1.00 95.50 90 GLY A O 1
ATOM 711 N N . THR A 1 91 ? -6.003 -0.640 10.555 1.00 96.06 91 THR A N 1
ATOM 712 C CA . THR A 1 91 ? -4.845 -0.461 9.667 1.00 96.06 91 THR A CA 1
ATOM 713 C C . THR A 1 91 ? -3.529 -0.717 10.375 1.00 96.06 91 THR A C 1
ATOM 715 O O . THR A 1 91 ? -3.361 -0.280 11.508 1.00 96.06 91 THR A O 1
ATOM 718 N N . LEU A 1 92 ? -2.569 -1.306 9.668 1.00 92.88 92 LEU A N 1
ATOM 719 C CA . LEU A 1 92 ? -1.155 -1.347 10.018 1.00 92.88 92 LEU A CA 1
ATOM 720 C C . LEU A 1 92 ? -0.391 -0.336 9.152 1.00 92.88 92 LEU A C 1
ATOM 722 O O . LEU A 1 92 ? -0.495 -0.355 7.923 1.00 92.88 92 LEU A O 1
ATOM 726 N N . GLU A 1 93 ? 0.377 0.557 9.778 1.00 87.62 93 GLU A N 1
ATOM 727 C CA . GLU A 1 93 ? 1.109 1.604 9.054 1.00 87.62 93 GLU A CA 1
ATOM 728 C C . GLU A 1 93 ? 2.439 1.999 9.709 1.00 87.62 93 GLU A C 1
ATOM 730 O O . GLU A 1 93 ? 2.586 1.995 10.933 1.00 87.62 93 GLU A O 1
ATOM 735 N N . ALA A 1 94 ? 3.418 2.381 8.882 1.00 85.25 94 ALA A N 1
ATOM 736 C CA . ALA A 1 94 ? 4.630 3.041 9.356 1.00 85.25 94 ALA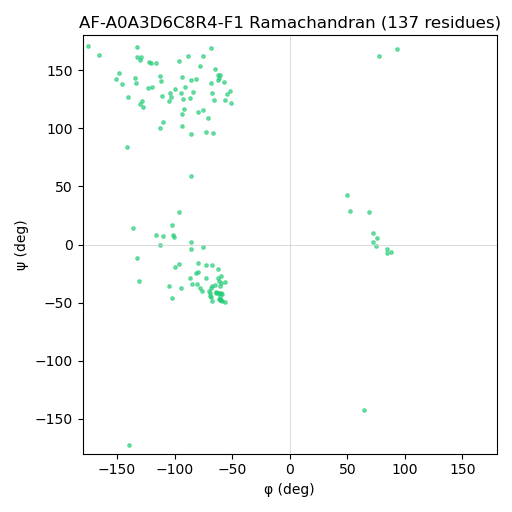 A CA 1
ATOM 737 C C . ALA A 1 94 ? 4.301 4.494 9.714 1.00 85.25 94 ALA A C 1
ATOM 739 O O . ALA A 1 94 ? 3.926 5.286 8.846 1.00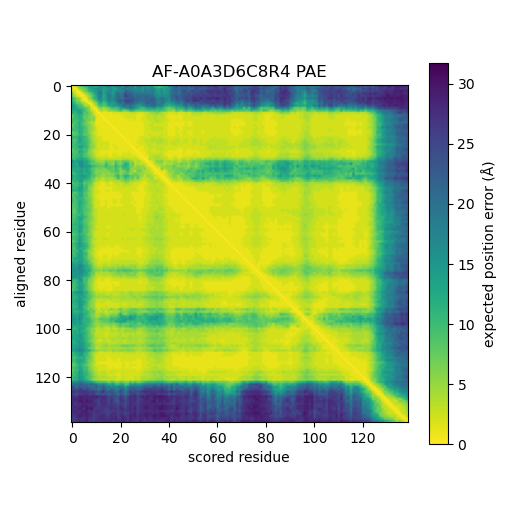 85.25 94 ALA A O 1
ATOM 740 N N . HIS A 1 95 ? 4.439 4.856 10.990 1.00 71.75 95 HIS A N 1
ATOM 741 C CA . HIS A 1 95 ? 3.971 6.154 11.474 1.00 71.75 95 HIS A CA 1
ATOM 742 C C . HIS A 1 95 ? 5.100 7.172 11.667 1.00 71.75 95 HIS A C 1
ATOM 744 O O . HIS A 1 95 ? 4.941 8.345 11.329 1.00 71.75 95 HIS A O 1
ATOM 750 N N . SER A 1 96 ? 6.218 6.801 12.299 1.00 67.25 96 SER A N 1
ATOM 751 C CA . SER A 1 96 ? 7.369 7.705 12.513 1.00 67.25 96 SER A CA 1
ATOM 752 C C . SER A 1 96 ? 8.546 6.977 13.158 1.00 67.25 96 SER A C 1
ATOM 754 O O . SER A 1 96 ? 8.375 5.902 13.724 1.00 67.25 96 SER A O 1
ATOM 756 N N . ARG A 1 97 ? 9.715 7.630 13.226 1.00 62.44 97 ARG A N 1
ATOM 757 C CA . ARG A 1 97 ? 10.890 7.126 13.965 1.00 62.44 97 ARG A CA 1
ATOM 758 C C . ARG A 1 97 ? 10.609 6.831 15.437 1.00 62.44 97 ARG A C 1
ATOM 760 O O . ARG A 1 97 ? 11.206 5.925 15.998 1.00 62.44 97 ARG A O 1
ATOM 767 N N . LYS A 1 98 ? 9.708 7.596 16.057 1.00 68.62 98 LYS A N 1
ATOM 768 C CA . LYS A 1 98 ? 9.371 7.456 17.478 1.00 68.62 98 LYS A CA 1
ATOM 769 C C . LYS A 1 98 ? 8.315 6.379 17.735 1.00 68.62 98 LYS A C 1
ATOM 771 O O . LYS A 1 98 ? 8.346 5.756 18.786 1.00 68.62 98 LYS A O 1
ATOM 776 N N . ARG A 1 99 ? 7.365 6.202 16.810 1.00 71.12 99 ARG A N 1
ATOM 777 C CA . ARG A 1 99 ? 6.229 5.276 16.975 1.00 71.12 99 ARG A CA 1
ATOM 778 C C . ARG A 1 99 ? 6.416 3.933 16.265 1.00 71.12 99 ARG A C 1
ATOM 780 O O . ARG A 1 99 ? 5.739 2.985 16.629 1.00 71.12 99 ARG A O 1
ATOM 787 N N . GLY A 1 100 ? 7.321 3.840 15.292 1.00 79.62 100 GLY A N 1
ATOM 788 C CA . GLY A 1 100 ? 7.521 2.632 14.494 1.00 79.62 100 GLY A CA 1
ATOM 789 C C . GLY A 1 100 ? 6.293 2.281 13.650 1.00 79.62 100 GLY A C 1
ATOM 790 O O . GLY A 1 100 ? 5.629 3.173 13.110 1.00 79.62 100 GLY A O 1
ATOM 791 N N . VAL A 1 101 ? 6.027 0.979 13.541 1.00 85.62 101 VAL A N 1
ATOM 792 C CA . VAL A 1 101 ? 4.807 0.417 12.947 1.00 85.62 101 VAL A CA 1
ATOM 793 C C . VAL A 1 101 ? 3.716 0.383 14.011 1.00 85.62 101 VAL A C 1
ATOM 795 O O . VAL A 1 101 ? 3.956 -0.079 15.126 1.00 85.62 101 VAL A O 1
ATOM 798 N N . VAL A 1 102 ? 2.528 0.878 13.677 1.00 87.88 102 VAL A N 1
ATOM 799 C CA . VAL A 1 102 ? 1.400 0.997 14.609 1.00 87.88 102 VAL A CA 1
ATOM 800 C C . VAL A 1 102 ? 0.126 0.417 14.013 1.00 87.88 102 VAL A C 1
ATOM 802 O O . VAL A 1 102 ? -0.003 0.314 12.792 1.00 87.88 102 VAL A O 1
ATOM 805 N N . LEU A 1 103 ? -0.814 0.083 14.898 1.00 93.31 103 LEU A N 1
ATOM 806 C CA . LEU A 1 103 ? -2.207 -0.150 14.546 1.00 93.31 103 LEU A CA 1
ATOM 807 C C . LEU A 1 103 ? -3.003 1.142 14.747 1.00 93.31 103 LEU A C 1
ATOM 809 O O . LEU A 1 103 ? -2.898 1.778 15.794 1.00 93.31 103 LEU A O 1
ATOM 813 N N . GLU A 1 104 ? -3.779 1.517 13.741 1.00 94.00 104 GLU A N 1
ATOM 814 C CA . GLU A 1 104 ? -4.663 2.690 13.726 1.00 94.00 104 GLU A CA 1
ATOM 815 C C . GLU A 1 104 ? -5.991 2.301 13.039 1.00 94.00 104 GLU A C 1
ATOM 817 O O . GLU A 1 104 ? -6.230 1.128 12.746 1.00 94.00 104 GLU A O 1
ATOM 822 N N . SER A 1 105 ? -6.873 3.268 12.783 1.00 94.50 105 SER A N 1
ATOM 823 C CA . SER A 1 105 ? -8.152 3.055 12.089 1.00 94.50 105 SER A CA 1
ATOM 824 C C . SER A 1 105 ? -8.251 3.897 10.816 1.00 94.50 105 SER A C 1
ATOM 826 O O . SER A 1 105 ? -7.604 4.943 10.706 1.00 94.50 105 SER A O 1
ATOM 828 N N . LEU A 1 106 ? -9.084 3.470 9.862 1.00 95.06 106 LEU A N 1
ATOM 829 C CA . LEU A 1 106 ? -9.513 4.285 8.717 1.00 95.06 106 LEU A CA 1
ATOM 830 C C . LEU A 1 106 ? -10.517 5.386 9.098 1.00 95.06 106 LEU A C 1
ATOM 832 O O . LEU A 1 106 ? -10.698 6.331 8.329 1.00 95.06 106 LEU A O 1
ATOM 836 N N . ALA A 1 107 ? -11.170 5.288 10.260 1.00 93.75 107 ALA A N 1
ATOM 837 C CA . ALA A 1 107 ? -12.247 6.192 10.653 1.00 93.75 107 ALA A CA 1
ATOM 838 C C . ALA A 1 107 ? -11.823 7.673 10.600 1.00 93.75 107 ALA A C 1
ATOM 840 O O . ALA A 1 107 ? -10.791 8.070 11.143 1.00 93.75 107 ALA A O 1
ATOM 841 N N . GLY A 1 108 ? -12.630 8.503 9.929 1.00 91.50 108 GLY A N 1
ATOM 842 C CA . GLY A 1 108 ? -12.379 9.943 9.791 1.00 91.50 108 GLY A CA 1
ATOM 843 C C . GLY A 1 108 ? -11.220 10.317 8.856 1.00 91.50 108 GLY A C 1
ATOM 844 O O . GLY A 1 108 ? -10.826 11.484 8.816 1.00 91.50 108 GLY A O 1
ATOM 845 N N . ARG A 1 109 ? -10.661 9.362 8.099 1.00 93.75 109 ARG A N 1
ATOM 846 C CA . ARG A 1 109 ? -9.544 9.590 7.169 1.00 93.75 109 ARG A CA 1
ATOM 847 C C . ARG A 1 109 ? -10.010 9.431 5.726 1.00 93.75 109 ARG A C 1
ATOM 849 O O . ARG A 1 109 ? -10.757 8.522 5.396 1.00 93.75 109 ARG A O 1
ATOM 856 N N . CYS A 1 110 ? -9.510 10.292 4.844 1.00 93.06 110 CYS A N 1
ATOM 857 C CA . CYS A 1 110 ? -9.765 10.181 3.409 1.00 93.06 110 CYS A CA 1
ATOM 858 C C . CYS A 1 110 ? -8.664 9.364 2.722 1.00 93.06 110 CYS A C 1
ATOM 860 O O . CYS A 1 110 ? -7.483 9.741 2.790 1.00 93.06 110 CYS A O 1
ATOM 862 N N . PHE A 1 111 ? -9.078 8.316 2.014 1.00 97.06 111 PHE A N 1
ATOM 863 C CA . PHE A 1 111 ? -8.290 7.537 1.060 1.00 97.06 111 PHE A CA 1
ATOM 864 C C . PHE A 1 111 ? -8.977 7.569 -0.308 1.00 97.06 111 PHE A C 1
ATOM 866 O O . PHE A 1 111 ? -10.160 7.884 -0.385 1.00 97.06 111 PHE A O 1
ATOM 873 N N . ASP A 1 112 ? -8.220 7.340 -1.381 1.00 98.00 112 ASP A N 1
ATOM 874 C CA . ASP A 1 112 ? -8.754 7.415 -2.743 1.00 98.00 112 ASP A CA 1
ATOM 875 C C . ASP A 1 112 ? -9.208 6.035 -3.260 1.00 98.00 112 ASP A C 1
ATOM 877 O O . ASP A 1 112 ? -10.195 5.986 -3.982 1.00 98.00 112 ASP A O 1
ATOM 881 N N . PHE A 1 113 ? -8.499 4.944 -2.935 1.00 98.44 113 PHE A N 1
ATOM 882 C CA . PHE A 1 113 ? -8.857 3.568 -3.332 1.00 98.44 113 PHE A CA 1
ATOM 883 C C . PHE A 1 113 ? -8.072 2.508 -2.540 1.00 98.44 113 PHE A C 1
ATOM 885 O O . PHE A 1 113 ? -7.030 2.802 -1.941 1.00 98.44 113 PHE A O 1
ATOM 892 N N . GLY A 1 114 ? -8.566 1.272 -2.564 1.00 98.19 114 GLY A N 1
ATOM 893 C CA . GLY A 1 114 ? -7.853 0.065 -2.159 1.00 98.19 114 GLY A CA 1
ATOM 894 C C . GLY A 1 114 ? -7.057 -0.570 -3.307 1.00 98.19 114 GLY A C 1
ATOM 895 O O . GLY A 1 114 ? -7.280 -0.264 -4.477 1.00 98.19 114 GLY A O 1
ATOM 896 N N . ILE A 1 115 ? -6.104 -1.443 -2.984 1.00 98.50 115 ILE A N 1
ATOM 897 C CA . ILE A 1 115 ? -5.227 -2.130 -3.937 1.00 98.50 115 ILE A CA 1
ATOM 898 C C . ILE A 1 115 ? -5.033 -3.582 -3.493 1.00 98.50 115 ILE A C 1
ATOM 900 O O . ILE A 1 115 ? -4.590 -3.844 -2.368 1.00 98.50 115 ILE A O 1
ATOM 904 N N . LEU A 1 116 ? -5.294 -4.512 -4.413 1.00 97.56 116 LEU A N 1
ATOM 905 C CA . LEU A 1 116 ? -4.965 -5.932 -4.285 1.00 97.56 116 LEU A CA 1
ATOM 906 C C . LEU A 1 116 ? -3.834 -6.254 -5.261 1.00 97.56 116 LEU A C 1
ATOM 908 O O . LEU A 1 116 ? -4.047 -6.314 -6.468 1.00 97.56 116 LEU A O 1
ATOM 912 N N . VAL A 1 117 ? -2.616 -6.425 -4.748 1.00 97.00 117 VAL A N 1
ATOM 913 C CA . VAL A 1 117 ? -1.426 -6.600 -5.590 1.00 97.00 117 VAL A CA 1
ATOM 914 C C . VAL A 1 117 ? -1.525 -7.925 -6.359 1.00 97.00 117 VAL A C 1
ATOM 916 O O . VAL A 1 117 ? -1.664 -8.980 -5.728 1.00 97.00 117 VAL A O 1
ATOM 919 N N . PRO A 1 118 ? -1.433 -7.913 -7.703 1.00 94.75 118 PRO A N 1
ATOM 920 C CA . PRO A 1 118 ? -1.456 -9.137 -8.492 1.00 94.75 118 PRO A CA 1
ATOM 921 C C . PRO A 1 118 ? -0.352 -10.108 -8.066 1.00 94.75 118 PRO A C 1
ATOM 923 O O . PRO A 1 118 ? 0.778 -9.710 -7.793 1.00 94.75 118 PRO A O 1
ATOM 926 N N . GLY A 1 119 ? -0.680 -11.399 -8.015 1.00 90.44 119 GLY A N 1
ATOM 927 C CA . GLY A 1 119 ? 0.248 -12.441 -7.566 1.00 90.44 119 GLY A CA 1
ATOM 928 C C . GLY A 1 119 ? 0.300 -12.650 -6.048 1.00 90.44 119 GLY A C 1
ATOM 929 O O . GLY A 1 119 ? 0.956 -13.590 -5.608 1.00 90.44 119 GLY A O 1
ATOM 930 N N . ILE A 1 120 ? -0.419 -11.850 -5.249 1.00 93.44 120 ILE A N 1
ATOM 931 C CA . ILE A 1 120 ? -0.645 -12.115 -3.820 1.00 93.44 120 ILE A CA 1
ATOM 932 C C . ILE A 1 120 ? -2.029 -12.743 -3.625 1.00 93.44 120 ILE A C 1
ATOM 934 O O . ILE A 1 120 ? -3.027 -12.287 -4.184 1.00 93.44 120 ILE A O 1
ATOM 938 N N . ALA A 1 121 ? -2.090 -13.807 -2.823 1.00 90.62 121 ALA A N 1
ATOM 939 C CA . ALA A 1 121 ? -3.345 -14.412 -2.397 1.00 90.62 121 ALA A CA 1
ATOM 940 C C . ALA A 1 121 ? -3.866 -13.710 -1.136 1.00 90.62 121 ALA A C 1
ATOM 942 O O . ALA A 1 121 ? -3.161 -13.625 -0.132 1.00 90.62 121 ALA A O 1
ATOM 943 N N . TYR A 1 122 ? -5.113 -13.245 -1.184 1.00 90.25 122 TYR A N 1
ATOM 944 C CA . TYR A 1 122 ? -5.783 -12.580 -0.070 1.00 90.25 122 TYR A CA 1
ATOM 945 C C . TYR A 1 122 ? -6.905 -13.473 0.460 1.00 90.25 122 TYR A C 1
ATOM 947 O O . TYR A 1 122 ? -7.758 -13.932 -0.302 1.00 90.25 122 TYR A O 1
ATOM 955 N N . ALA A 1 123 ? -6.913 -13.727 1.767 1.00 78.81 123 ALA A N 1
ATOM 956 C CA . ALA A 1 123 ? -8.005 -14.452 2.404 1.00 78.81 123 ALA A CA 1
ATOM 957 C C . ALA A 1 123 ? -9.282 -13.593 2.393 1.00 78.81 123 ALA A C 1
ATOM 959 O O . ALA A 1 123 ? -9.222 -12.388 2.624 1.00 78.81 123 ALA A O 1
ATOM 960 N N . GLY A 1 124 ? -10.435 -14.208 2.121 1.00 64.44 124 GLY A N 1
ATOM 961 C CA . GLY A 1 124 ? -11.730 -13.514 2.083 1.00 64.44 124 GLY A CA 1
ATOM 962 C C . GLY A 1 124 ? -12.105 -12.905 0.728 1.00 64.44 124 GLY A C 1
ATOM 963 O O . GLY A 1 124 ? -13.246 -12.484 0.557 1.00 64.44 124 GLY A O 1
ATOM 964 N N . VAL A 1 125 ? -11.211 -12.928 -0.267 1.00 56.84 125 VAL A N 1
ATOM 965 C CA . VAL A 1 125 ? -11.573 -12.623 -1.658 1.00 56.84 125 VAL A CA 1
ATOM 966 C C . VAL A 1 125 ? -12.088 -13.904 -2.309 1.00 56.84 125 VAL A C 1
ATOM 968 O O . VAL A 1 125 ? -11.316 -14.729 -2.796 1.00 56.84 125 VAL A O 1
AT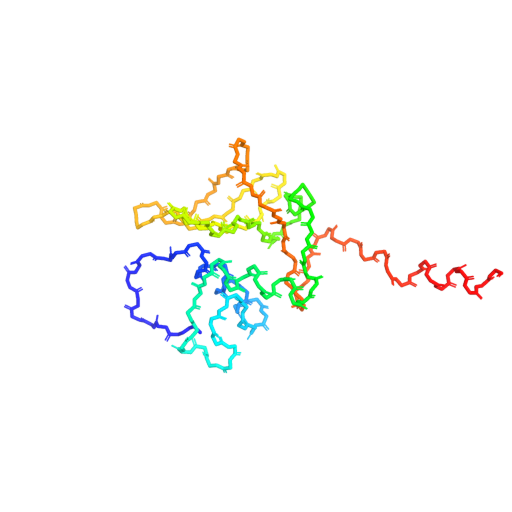OM 971 N N . THR A 1 126 ? -13.407 -14.093 -2.311 1.00 49.00 126 THR A N 1
ATOM 972 C CA . THR A 1 126 ? -14.017 -15.131 -3.151 1.00 49.00 126 THR A CA 1
ATOM 973 C C . THR A 1 126 ? -13.898 -14.657 -4.597 1.00 49.00 126 THR A C 1
ATOM 975 O O . THR A 1 126 ? -14.556 -13.694 -4.984 1.00 49.00 126 THR A O 1
ATOM 978 N N . ARG A 1 127 ? -13.034 -15.285 -5.405 1.00 50.41 127 ARG A N 1
ATOM 979 C CA . ARG A 1 127 ? -13.033 -15.054 -6.856 1.00 50.41 127 ARG A CA 1
ATOM 980 C C . ARG A 1 127 ? -14.333 -15.607 -7.424 1.00 50.41 127 ARG A C 1
ATOM 982 O O . ARG A 1 127 ? -14.416 -16.787 -7.738 1.00 50.41 127 ARG A O 1
ATOM 989 N N . VAL A 1 128 ? -15.334 -14.755 -7.593 1.00 48.09 128 VAL A N 1
ATOM 990 C CA . VAL A 1 128 ? -16.521 -15.098 -8.379 1.00 48.09 128 VAL A CA 1
ATOM 991 C C . VAL A 1 128 ? -16.240 -14.790 -9.853 1.00 48.09 128 VAL A C 1
ATOM 993 O O . VAL A 1 128 ? -16.902 -13.945 -10.436 1.00 48.09 128 VAL A O 1
ATOM 996 N N . CYS A 1 129 ? -15.209 -15.399 -10.450 1.00 48.38 129 CYS A N 1
ATOM 997 C CA . CYS A 1 129 ? -14.834 -15.089 -11.842 1.00 48.38 129 CYS A CA 1
ATOM 998 C C . CYS A 1 129 ? -14.506 -16.289 -12.745 1.00 48.38 129 CYS A C 1
ATOM 1000 O O . CYS A 1 129 ? -14.014 -16.062 -13.836 1.00 48.38 129 CYS A O 1
ATOM 1002 N N . GLU A 1 130 ? -14.818 -17.538 -12.385 1.00 49.78 130 GLU A N 1
ATOM 1003 C CA . GLU A 1 130 ? -14.750 -18.643 -13.373 1.00 49.78 130 GLU A CA 1
ATOM 1004 C C . GLU A 1 130 ? -16.018 -19.519 -13.395 1.00 49.78 130 GLU A C 1
ATOM 1006 O O . GLU A 1 130 ? -16.447 -19.945 -14.463 1.00 49.78 130 GLU A O 1
ATOM 1011 N N . GLU A 1 131 ? -16.726 -19.701 -12.273 1.00 50.28 131 GLU A N 1
ATOM 1012 C CA . GLU A 1 131 ? -17.951 -20.527 -12.265 1.00 50.28 131 GLU A CA 1
ATOM 1013 C C . GLU A 1 131 ? -19.166 -19.878 -12.954 1.00 50.28 131 GLU A C 1
ATOM 1015 O O . GLU A 1 131 ? -20.013 -20.585 -13.498 1.00 50.28 131 GLU A O 1
ATOM 1020 N N . LEU A 1 132 ? -19.274 -18.543 -12.977 1.00 52.56 132 LEU A N 1
ATOM 1021 C CA . LEU A 1 132 ? -20.442 -17.863 -13.560 1.00 52.56 132 LEU A CA 1
ATOM 1022 C C . LEU A 1 132 ? -20.388 -17.734 -15.090 1.00 52.56 132 LEU A C 1
ATOM 1024 O O . LEU A 1 132 ? -21.443 -17.636 -15.716 1.00 52.56 132 LEU A O 1
ATOM 1028 N N . GLU A 1 133 ? -19.201 -17.754 -15.700 1.00 54.25 133 GLU A N 1
ATOM 1029 C CA . GLU A 1 133 ? -19.074 -17.798 -17.165 1.00 54.25 133 GLU A CA 1
ATOM 1030 C C . GLU A 1 133 ? -19.375 -19.208 -17.689 1.00 54.25 133 GLU A C 1
ATOM 1032 O O . GLU A 1 133 ? -20.154 -19.358 -18.628 1.00 54.25 133 GLU A O 1
ATOM 1037 N N . MET A 1 134 ? -18.916 -20.253 -16.988 1.00 55.59 134 MET A N 1
ATOM 1038 C CA . MET A 1 134 ? -19.254 -21.644 -17.320 1.00 55.59 134 MET A CA 1
ATOM 1039 C C . MET A 1 134 ? -20.757 -21.960 -17.216 1.00 55.59 134 MET A C 1
ATOM 1041 O O . MET A 1 134 ? -21.256 -22.820 -17.938 1.00 55.59 134 MET A O 1
ATOM 1045 N N . LEU A 1 135 ? -21.496 -21.270 -16.339 1.00 54.94 135 LEU A N 1
ATOM 1046 C CA . LEU A 1 135 ? -22.950 -21.431 -16.202 1.00 54.94 135 LEU A CA 1
ATOM 1047 C C . LEU A 1 135 ? -23.761 -20.676 -17.268 1.00 54.94 135 LEU A C 1
ATOM 1049 O O . LEU A 1 135 ? -24.941 -20.977 -17.438 1.00 54.94 135 LEU A O 1
ATOM 1053 N N . ARG A 1 136 ? -23.160 -19.716 -17.982 1.00 54.16 136 ARG A N 1
ATOM 1054 C CA . ARG A 1 136 ? -23.816 -18.971 -19.074 1.00 54.16 136 ARG A CA 1
ATOM 1055 C C . ARG A 1 136 ? -23.713 -19.674 -20.424 1.00 54.16 136 ARG A C 1
ATOM 1057 O O . ARG A 1 136 ? -24.626 -19.545 -21.229 1.00 54.16 136 ARG A O 1
ATOM 1064 N N . ASP A 1 137 ? -22.656 -20.449 -20.637 1.00 58.16 137 ASP A N 1
ATOM 1065 C CA . ASP A 1 137 ? -22.460 -21.223 -21.871 1.00 58.16 137 ASP A CA 1
ATOM 1066 C C . ASP A 1 137 ? -23.150 -22.603 -21.836 1.00 58.16 137 ASP A C 1
ATOM 1068 O O . ASP A 1 137 ? -23.139 -23.341 -22.821 1.00 58.16 137 ASP A O 1
ATOM 1072 N N . ALA A 1 138 ? -23.765 -22.959 -20.702 1.00 57.44 138 ALA A N 1
ATOM 1073 C CA . ALA A 1 138 ? -24.495 -24.211 -20.494 1.00 57.44 138 ALA A CA 1
ATOM 1074 C C . ALA A 1 138 ? -26.031 -24.068 -20.602 1.00 57.44 138 ALA A C 1
ATOM 1076 O O . ALA A 1 138 ? -26.747 -25.030 -20.308 1.00 57.44 138 ALA A O 1
ATOM 1077 N N . SER A 1 139 ? -26.538 -22.893 -21.001 1.00 51.28 139 SER A N 1
ATOM 1078 C CA . SER A 1 139 ? -27.975 -22.580 -21.129 1.00 51.28 139 SER A CA 1
ATOM 1079 C C . SER A 1 139 ? -28.390 -22.203 -22.543 1.00 51.28 139 SER A C 1
ATOM 1081 O O . SER A 1 139 ? -27.698 -21.342 -23.129 1.00 51.28 139 SER A O 1
#

Secondary structure (DSSP, 8-state):
---TT--SPPPHHHHHHHHHHHHHS---SBS-SS-TTS--B-HHHHHHHHHHTT-EE-HHHHTTSTT-EEEE--BTTB--EEEEE-STTEEEEEEETTTEEEEEE-TT----EEE--TT---TT----SSHHHHTTTT-

Radius of gyration: 16.28 Å; Cα contacts (8 Å, |Δi|>4): 266; chains: 1; bounding box: 51×45×39 Å

Nearest PDB structures (foldseek):
  6b8c-assembly1_A  TM=8.252E-01  e=6.575E-04  Enterococcus faecium
  3i86-assembly1_A  TM=7.552E-01  e=3.349E-02  Mycobacterium avium subsp. paratuberculosis
  4xcm-assembly1_B  TM=5.828E-01  e=1.639E-02  Thermus thermophilus HB8
  4xcm-assembly1_A  TM=6.046E-01  e=4.510E-02  Thermus thermophilus HB8
  3pbi-assembly1_A  TM=4.621E-01  e=1.846E-02  Mycobacterium tuberculosis

Sequence (139 aa):
MNDTNWQGPWDCAELASWLVYQTSGLLYGTRTREDNRFADAFTGYWAAQAQWDNATVDVEDAAQILGAFILRKPRPGKRGHIVISHGEGGTLEAHSRKRGVVLESLAGRCFDFGILVPGIAYAGVTRVCEELEMLRDAS

Solvent-accessible surface area (backbone atoms only — not comparable to full-atom values): 7891 Å² total; per-residue (Å²): 104,74,70,94,80,72,89,75,57,61,49,32,34,43,48,52,27,48,52,44,28,75,75,64,72,44,60,50,26,30,79,39,68,84,46,46,81,69,44,49,48,35,42,58,37,32,52,54,44,32,60,74,68,70,23,62,45,54,50,75,60,25,23,56,25,48,67,20,32,39,32,22,64,52,48,95,98,38,83,39,46,44,36,28,18,62,21,87,39,29,27,42,33,44,74,36,76,89,64,39,70,42,80,52,65,50,78,98,58,89,63,74,29,8,37,54,63,86,90,61,90,54,67,91,66,77,81,88,78,60,70,68,61,60,60,58,79,73,109

pLDDT: mean 83.3, std 17.33, range [38.5, 98.5]